Protein AF-A0A9P5ZFE2-F1 (afdb_monomer)

Foldseek 3Di:
DVLVVVLVVQVPDPDDAPQCPVVSLVVVLVVLVCVLPDPVDDPVCNVVSVVVNVVSVVVVVVLVPDPVNVVRD

pLDDT: mean 89.32, std 4.94, range [73.12, 95.25]

Organism: Pleurotus eryngii (NCBI:txid5323)

Nearest PDB structures (foldseek):
  4lle-assembly2_C  TM=6.010E-01  e=9.954E-01  Pseudomonas aeruginosa PAO1
  8zak-assembly2_B  TM=6.797E-01  e=2.967E+00  Campylobacter jejuni
  3mq1-assembly1_A  TM=5.817E-01  e=5.640E+00  Dermatophagoides pteronyssinus

Sequence (73 aa):
LQVLKHATLFFSRETPNLATVIPAMDHIDQSLATVSINIKYNPAVRPAIAVAIQTLNQYYSLTDVSEAYQVAM

Secondary structure (DSSP, 8-state):
-HHHHHHHHHHTSS---GGGHHHHHHHHHHHHHHHHH-TTS-GGGHHHHHHHHHHHHHHHHHHHH-HHHHHH-

Structure (mmCIF, N/CA/C/O backbone):
data_AF-A0A9P5ZFE2-F1
#
_entry.id   AF-A0A9P5ZFE2-F1
#
loop_
_atom_site.group_PDB
_atom_site.id
_atom_site.type_symbol
_atom_site.label_atom_id
_atom_site.label_alt_id
_atom_site.label_comp_id
_atom_site.label_asym_id
_atom_site.label_entity_id
_atom_site.label_seq_id
_atom_site.pdbx_PDB_ins_code
_atom_site.Cartn_x
_atom_site.Cartn_y
_atom_site.Cartn_z
_atom_site.occupancy
_atom_site.B_iso_or_equiv
_atom_site.auth_seq_id
_atom_site.auth_comp_id
_atom_site.auth_asym_id
_atom_site.auth_atom_id
_atom_site.pdbx_PDB_model_num
ATOM 1 N N . LEU A 1 1 ? -12.479 3.079 4.064 1.00 73.12 1 LEU A N 1
ATOM 2 C CA . LEU A 1 1 ? -11.825 1.902 3.436 1.00 73.12 1 LEU A CA 1
ATOM 3 C C . LEU A 1 1 ? -12.221 1.640 1.974 1.00 73.12 1 LEU A C 1
ATOM 5 O O . LEU A 1 1 ? -11.511 0.889 1.322 1.00 73.12 1 LEU A O 1
ATOM 9 N N . GLN A 1 2 ? -13.269 2.271 1.412 1.00 87.19 2 GLN A N 1
ATOM 10 C CA . GLN A 1 2 ? -13.601 2.141 -0.025 1.00 87.19 2 GLN A CA 1
ATOM 11 C C . GLN A 1 2 ? -12.428 2.497 -0.959 1.00 87.19 2 GLN A C 1
ATOM 13 O O . GLN A 1 2 ? -12.343 1.968 -2.060 1.00 87.19 2 GLN A O 1
ATOM 18 N N . VAL A 1 3 ? -11.499 3.347 -0.507 1.00 90.50 3 VAL A N 1
ATOM 19 C CA . VAL A 1 3 ? -10.277 3.704 -1.242 1.00 90.50 3 VAL A CA 1
ATOM 20 C C . VAL A 1 3 ? -9.449 2.488 -1.671 1.00 90.50 3 VAL A C 1
ATOM 22 O O . VAL A 1 3 ? -9.006 2.443 -2.812 1.00 90.50 3 VAL A O 1
ATOM 25 N N . LEU A 1 4 ? -9.319 1.472 -0.808 1.00 91.19 4 LEU A N 1
ATOM 26 C CA . LEU A 1 4 ? -8.539 0.270 -1.107 1.00 91.19 4 LEU A CA 1
ATOM 27 C C . LEU A 1 4 ? -9.208 -0.526 -2.225 1.00 91.19 4 LEU A C 1
ATOM 29 O O . LEU A 1 4 ? -8.561 -0.897 -3.193 1.00 91.19 4 LEU A O 1
ATOM 33 N N . LYS A 1 5 ? -10.533 -0.699 -2.139 1.00 93.06 5 LYS A N 1
ATOM 34 C CA . LYS A 1 5 ? -11.322 -1.364 -3.181 1.00 93.06 5 LYS A CA 1
ATOM 35 C C . LYS A 1 5 ? -11.197 -0.642 -4.525 1.00 93.06 5 LYS A C 1
ATOM 37 O O . LYS A 1 5 ? -11.002 -1.298 -5.543 1.00 93.06 5 LYS A O 1
ATOM 42 N N . HIS A 1 6 ? -11.305 0.688 -4.537 1.00 92.44 6 HIS A N 1
ATOM 43 C CA . HIS A 1 6 ? -11.157 1.469 -5.766 1.00 92.44 6 HIS A CA 1
ATOM 44 C C . HIS A 1 6 ? -9.756 1.337 -6.363 1.00 92.44 6 HIS A C 1
ATOM 46 O O . HIS A 1 6 ? -9.649 1.112 -7.564 1.00 92.44 6 HIS A O 1
ATOM 52 N N . ALA A 1 7 ? -8.706 1.415 -5.541 1.00 92.31 7 ALA A N 1
ATOM 53 C CA . ALA A 1 7 ? -7.334 1.222 -5.999 1.00 92.31 7 ALA A CA 1
ATOM 54 C C . ALA A 1 7 ? -7.136 -0.182 -6.589 1.00 92.31 7 ALA A C 1
ATOM 56 O O . ALA A 1 7 ? -6.645 -0.310 -7.706 1.00 92.31 7 ALA A O 1
ATOM 57 N N . THR A 1 8 ? -7.599 -1.235 -5.907 1.00 93.25 8 THR A N 1
ATOM 58 C CA . THR A 1 8 ? -7.513 -2.609 -6.423 1.00 93.25 8 THR A CA 1
ATOM 59 C C . THR A 1 8 ? -8.219 -2.751 -7.769 1.00 93.25 8 THR A C 1
ATOM 61 O O . THR A 1 8 ? -7.630 -3.279 -8.707 1.00 93.25 8 THR A O 1
ATOM 64 N N . LEU A 1 9 ? -9.452 -2.250 -7.899 1.00 94.06 9 LEU A N 1
ATOM 65 C CA . LEU A 1 9 ? -10.187 -2.299 -9.167 1.00 94.06 9 LEU A CA 1
ATOM 66 C C . LEU A 1 9 ? -9.482 -1.503 -10.271 1.00 94.06 9 LEU A C 1
ATOM 68 O O . LEU A 1 9 ? -9.416 -1.963 -11.407 1.00 94.06 9 LEU A O 1
ATOM 72 N N . PHE A 1 10 ? -8.928 -0.339 -9.936 1.00 90.94 10 PHE A N 1
ATOM 73 C CA . PHE A 1 10 ? -8.184 0.492 -10.875 1.00 90.94 10 PHE A CA 1
ATOM 74 C C . PHE A 1 10 ? -6.926 -0.212 -11.394 1.00 90.94 10 PHE A C 1
ATOM 76 O O . PHE A 1 10 ? -6.681 -0.188 -12.595 1.00 90.94 10 PHE A O 1
ATOM 83 N N . PHE A 1 11 ? -6.161 -0.882 -10.529 1.00 91.25 11 PHE A N 1
ATOM 84 C CA . PHE A 1 11 ? -4.967 -1.629 -10.943 1.00 91.25 11 PHE A CA 1
ATOM 85 C C . PHE A 1 11 ? -5.265 -3.012 -11.536 1.00 91.25 11 PHE A C 1
ATOM 87 O O . PHE A 1 11 ? -4.382 -3.603 -12.144 1.00 91.25 11 PHE A O 1
ATOM 94 N N . SER A 1 12 ? -6.499 -3.512 -11.419 1.00 92.88 12 SER A N 1
ATOM 95 C CA . SER A 1 12 ? -6.922 -4.782 -12.035 1.00 92.88 12 SER A CA 1
ATOM 96 C C . SER A 1 12 ? -7.404 -4.638 -13.484 1.00 92.88 12 SER A C 1
ATOM 98 O O . SER A 1 12 ? -7.780 -5.632 -14.100 1.00 92.88 12 SER A O 1
ATOM 10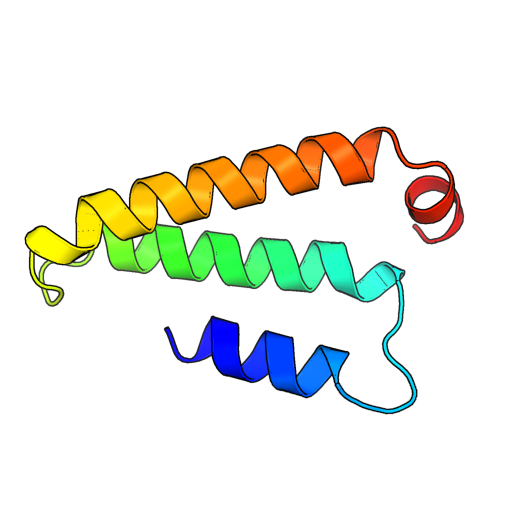0 N N . ARG A 1 13 ? -7.457 -3.417 -14.033 1.00 89.81 13 ARG A N 1
ATOM 101 C CA . ARG A 1 13 ? -7.829 -3.186 -15.441 1.00 89.81 13 ARG A CA 1
ATOM 102 C C . ARG A 1 13 ? -6.667 -3.524 -16.378 1.00 89.81 13 ARG A C 1
ATOM 104 O O . ARG A 1 13 ? -5.532 -3.600 -15.934 1.00 89.81 13 ARG A O 1
ATOM 111 N N . GLU A 1 14 ? -6.936 -3.649 -17.676 1.00 75.25 14 GLU A N 1
ATOM 112 C CA . GLU A 1 14 ? -5.923 -4.078 -18.658 1.00 75.25 14 GLU A CA 1
ATOM 113 C C . GLU A 1 14 ? -4.773 -3.077 -18.875 1.00 75.25 14 GLU A C 1
ATOM 115 O O . GLU A 1 14 ? -3.691 -3.470 -19.297 1.00 75.25 14 GLU A O 1
ATOM 120 N N . THR A 1 15 ? -4.974 -1.789 -18.568 1.00 80.06 15 THR A N 1
ATOM 121 C CA . THR A 1 15 ? -3.974 -0.723 -18.781 1.00 80.06 15 THR A CA 1
ATOM 122 C C . THR A 1 15 ? -3.766 0.174 -17.546 1.00 80.06 15 THR A C 1
ATOM 124 O O . THR A 1 15 ? -4.101 1.366 -17.541 1.00 80.06 15 THR A O 1
ATOM 127 N N 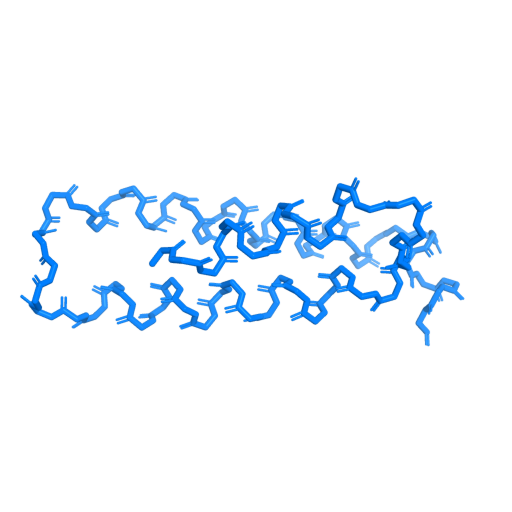. PRO A 1 16 ? -3.225 -0.355 -16.437 1.00 78.19 16 PRO A N 1
ATOM 128 C CA . PRO A 1 16 ? -2.746 0.481 -15.348 1.00 78.19 16 PRO A CA 1
ATOM 129 C C . PRO A 1 16 ? -1.417 1.140 -15.747 1.00 78.19 16 PRO A C 1
ATOM 131 O O . PRO A 1 16 ? -0.547 0.502 -16.333 1.00 78.19 16 PRO A O 1
ATOM 134 N N . ASN A 1 17 ? -1.257 2.429 -15.440 1.00 84.88 17 ASN A N 1
ATOM 135 C CA . ASN A 1 17 ? -0.021 3.160 -15.721 1.00 84.88 17 ASN A CA 1
ATOM 136 C C . ASN A 1 17 ? 0.851 3.192 -14.460 1.00 84.88 17 ASN A C 1
ATOM 138 O O . ASN A 1 17 ? 0.358 3.532 -13.384 1.00 84.88 17 ASN A O 1
ATOM 142 N N . LEU A 1 18 ? 2.143 2.905 -14.593 1.00 86.06 18 LEU A N 1
ATOM 143 C CA . LEU A 1 18 ? 3.093 2.958 -13.484 1.00 86.06 18 LEU A CA 1
ATOM 144 C C . LEU A 1 18 ?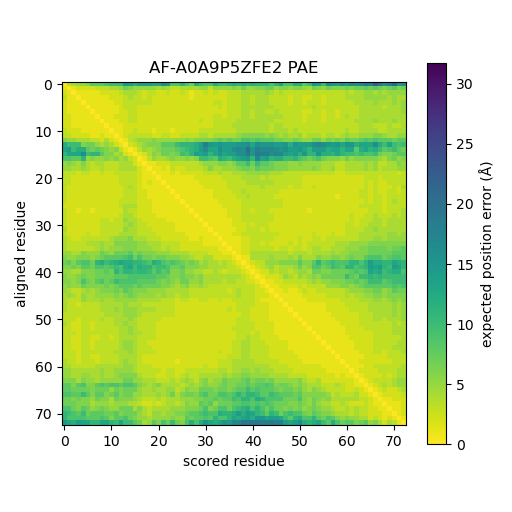 3.113 4.340 -12.806 1.00 86.06 18 LEU A C 1
ATOM 146 O O . LEU A 1 18 ? 3.075 4.419 -11.581 1.00 86.06 18 LEU A O 1
ATOM 150 N N . ALA A 1 19 ? 3.014 5.424 -13.584 1.00 87.50 19 ALA A N 1
ATOM 151 C CA . ALA A 1 19 ? 2.970 6.794 -13.057 1.00 87.50 19 ALA A CA 1
ATOM 152 C C . ALA A 1 19 ? 1.743 7.085 -12.164 1.00 87.50 19 ALA A C 1
ATOM 154 O O . ALA A 1 19 ? 1.707 8.082 -11.451 1.00 87.50 19 ALA A O 1
ATOM 155 N N . THR A 1 20 ? 0.718 6.223 -12.185 1.00 90.88 20 THR A N 1
ATOM 156 C CA . THR A 1 20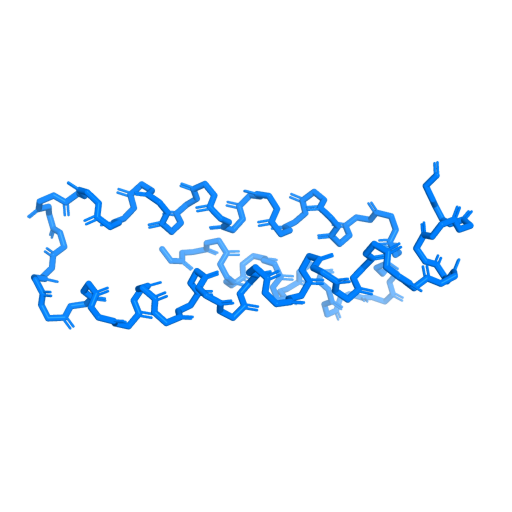 ? -0.489 6.385 -11.353 1.00 90.88 20 THR A CA 1
ATOM 157 C C . THR A 1 20 ? -0.392 5.700 -9.993 1.00 90.88 20 THR A C 1
ATOM 159 O O . THR A 1 20 ? -1.280 5.889 -9.163 1.00 90.88 20 THR A O 1
ATOM 162 N N . VAL A 1 21 ? 0.679 4.943 -9.731 1.00 90.81 21 VAL A N 1
ATOM 163 C CA . VAL A 1 21 ? 0.856 4.255 -8.447 1.00 90.81 21 VAL A CA 1
ATOM 164 C C . VAL A 1 21 ? 1.145 5.238 -7.315 1.00 90.81 21 VAL A C 1
ATOM 166 O O . VAL A 1 21 ? 0.478 5.134 -6.290 1.00 90.81 21 VAL A O 1
ATOM 169 N N . ILE A 1 22 ? 2.020 6.236 -7.505 1.00 91.81 22 ILE A N 1
ATOM 170 C CA . ILE A 1 22 ? 2.290 7.251 -6.467 1.00 91.81 22 ILE 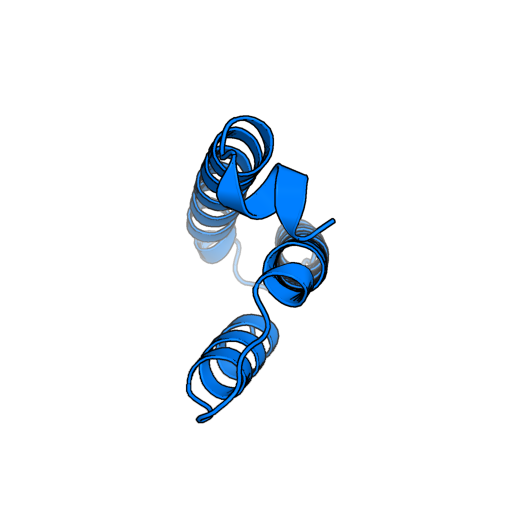A CA 1
ATOM 171 C C . ILE A 1 22 ? 1.020 8.053 -6.117 1.00 91.81 22 ILE A C 1
ATOM 173 O O . ILE A 1 22 ? 0.631 8.042 -4.950 1.00 91.81 22 ILE A O 1
ATOM 177 N N . PRO A 1 23 ? 0.265 8.617 -7.085 1.00 92.81 23 PRO A N 1
ATOM 178 C CA . PRO A 1 23 ? -1.006 9.279 -6.779 1.00 92.81 23 PRO A CA 1
ATOM 179 C C . PRO A 1 23 ? -2.035 8.372 -6.085 1.00 92.81 23 PRO A C 1
ATOM 181 O O . PRO A 1 23 ? -2.814 8.827 -5.245 1.00 92.8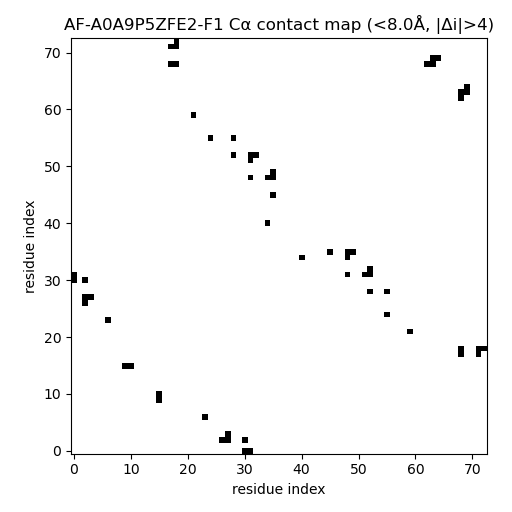1 23 PRO A O 1
ATOM 184 N N . ALA A 1 24 ? -2.074 7.080 -6.429 1.00 93.44 24 ALA A N 1
ATOM 185 C CA . ALA A 1 24 ? -2.967 6.135 -5.768 1.00 93.44 24 ALA A CA 1
ATOM 186 C C . ALA A 1 24 ? -2.529 5.842 -4.324 1.00 93.44 24 ALA A C 1
ATOM 188 O O . ALA A 1 24 ? -3.388 5.740 -3.446 1.00 93.44 24 ALA A O 1
ATOM 189 N N . MET A 1 25 ? -1.221 5.739 -4.072 1.00 94.12 25 MET A N 1
ATOM 190 C CA . MET A 1 25 ? -0.656 5.610 -2.728 1.00 94.12 25 MET A CA 1
ATOM 191 C C . MET A 1 25 ? -0.954 6.849 -1.879 1.00 94.12 25 MET A C 1
ATOM 193 O O . MET A 1 25 ? -1.467 6.681 -0.774 1.00 94.12 25 MET A O 1
ATOM 197 N N . ASP A 1 26 ? -0.783 8.060 -2.423 1.00 94.25 26 ASP A N 1
ATOM 198 C CA . ASP A 1 26 ? -1.094 9.324 -1.732 1.00 94.25 26 ASP A CA 1
ATOM 199 C C . ASP A 1 26 ? -2.560 9.371 -1.290 1.00 94.25 26 ASP A C 1
ATOM 201 O O . ASP A 1 26 ? -2.896 9.735 -0.160 1.00 94.25 26 ASP A O 1
ATOM 205 N N . HIS A 1 27 ? -3.462 8.955 -2.179 1.00 94.19 27 HIS A N 1
ATOM 206 C CA . HIS A 1 27 ? -4.889 8.937 -1.887 1.00 94.19 27 HIS A CA 1
ATOM 207 C C . HIS A 1 27 ? -5.261 7.880 -0.829 1.00 94.19 27 HIS A C 1
ATOM 209 O O . HIS A 1 27 ? -6.152 8.108 -0.002 1.00 94.19 27 HIS A O 1
ATOM 215 N N . ILE A 1 28 ? -4.585 6.723 -0.820 1.00 94.69 28 ILE A N 1
ATOM 216 C CA . ILE A 1 28 ? -4.751 5.712 0.234 1.00 94.69 28 ILE A CA 1
ATOM 217 C C . ILE A 1 28 ? -4.235 6.254 1.571 1.00 94.69 28 ILE A C 1
ATOM 219 O O . ILE A 1 28 ? -4.960 6.141 2.563 1.00 94.69 28 ILE A O 1
ATOM 223 N N . ASP A 1 29 ? -3.050 6.867 1.601 1.00 94.31 29 ASP A N 1
ATOM 224 C CA . ASP A 1 29 ? -2.441 7.421 2.814 1.00 94.31 29 ASP A CA 1
ATOM 225 C C . ASP A 1 29 ? -3.344 8.467 3.474 1.00 94.31 29 ASP A C 1
ATOM 227 O O . ASP A 1 29 ? -3.744 8.313 4.630 1.00 94.31 29 ASP A O 1
ATOM 231 N N . GLN A 1 30 ? -3.800 9.458 2.703 1.00 93.81 30 GLN A N 1
ATOM 232 C CA . GLN A 1 30 ? -4.718 10.495 3.185 1.00 93.81 30 GLN A CA 1
ATOM 233 C C . GLN A 1 30 ? -6.006 9.899 3.768 1.00 93.81 30 GLN A C 1
ATOM 235 O O . GLN A 1 30 ? -6.521 10.355 4.798 1.00 93.81 30 GLN A O 1
ATOM 240 N N . SER A 1 31 ? -6.538 8.850 3.135 1.00 93.38 31 SER A N 1
ATOM 241 C CA . SER A 1 31 ? -7.728 8.163 3.629 1.00 93.38 31 SER A CA 1
ATOM 242 C C . SER A 1 31 ? -7.451 7.425 4.941 1.00 93.38 31 SER A C 1
ATOM 244 O O . SER A 1 31 ? -8.251 7.529 5.872 1.00 93.38 31 SER A O 1
ATOM 246 N N . LEU A 1 32 ? -6.327 6.712 5.054 1.00 92.06 32 LEU A N 1
ATOM 247 C CA . LEU A 1 32 ? -5.927 6.012 6.278 1.00 92.06 32 LEU A CA 1
ATOM 248 C C . LEU A 1 32 ? -5.641 6.990 7.425 1.00 92.06 32 LEU A C 1
ATOM 250 O O . LEU A 1 32 ? -6.131 6.774 8.536 1.00 92.06 32 LEU A O 1
ATOM 254 N N . ALA A 1 33 ? -4.949 8.097 7.151 1.00 91.38 33 ALA A N 1
ATOM 255 C CA . ALA A 1 33 ? -4.712 9.177 8.103 1.00 91.38 33 ALA A CA 1
ATOM 256 C C . ALA A 1 33 ? -6.029 9.793 8.601 1.00 91.38 33 ALA A C 1
ATOM 258 O O . ALA A 1 33 ? -6.207 10.008 9.797 1.00 91.38 33 ALA A O 1
ATOM 259 N N . THR A 1 34 ? -7.008 9.985 7.713 1.00 91.38 34 THR A N 1
ATOM 260 C CA . THR A 1 34 ? -8.342 10.468 8.104 1.00 91.38 34 THR A CA 1
ATOM 261 C C . THR A 1 34 ? -9.069 9.465 9.003 1.00 91.38 34 THR A C 1
ATOM 263 O O . THR A 1 34 ? -9.731 9.852 9.965 1.00 91.38 34 THR A O 1
ATOM 266 N N . VAL A 1 35 ? -8.974 8.163 8.713 1.00 89.19 35 VAL A N 1
ATOM 267 C CA . VAL A 1 35 ? -9.625 7.116 9.519 1.00 89.19 35 VAL A CA 1
ATOM 268 C C . VAL A 1 35 ? -8.951 6.974 10.890 1.00 89.19 35 VAL A C 1
ATOM 270 O O . VAL A 1 35 ? -9.654 6.751 11.874 1.00 89.19 35 VAL A O 1
ATOM 273 N N . SER A 1 36 ? -7.628 7.147 10.987 1.00 87.38 36 SER A N 1
ATOM 274 C CA . SER A 1 36 ? -6.876 6.975 12.241 1.00 87.38 36 SER A CA 1
ATOM 275 C C . SER A 1 36 ? -7.312 7.952 13.345 1.00 87.38 36 SER A C 1
ATOM 277 O O . SER A 1 36 ? -7.393 7.564 14.514 1.00 87.38 36 SER A O 1
ATOM 279 N N . ILE A 1 37 ? -7.673 9.184 12.970 1.00 88.19 37 ILE A N 1
ATOM 280 C CA . ILE A 1 37 ? -8.136 10.241 13.885 1.00 88.19 37 ILE A CA 1
ATOM 281 C C . ILE A 1 37 ? -9.663 10.301 14.029 1.00 88.19 37 ILE A C 1
ATOM 283 O O . ILE A 1 37 ? -10.187 11.005 14.893 1.00 88.19 37 ILE A O 1
ATOM 287 N N . ASN A 1 38 ? -10.408 9.570 13.196 1.00 87.44 38 ASN A N 1
ATOM 288 C CA . ASN A 1 38 ? -11.861 9.657 13.171 1.00 87.44 38 ASN A CA 1
ATOM 289 C C . ASN A 1 38 ? -12.501 8.785 14.263 1.00 87.44 38 ASN A C 1
ATOM 291 O O . ASN A 1 38 ? -12.481 7.555 14.232 1.00 87.44 38 ASN A O 1
ATOM 295 N N . ILE A 1 39 ? -13.141 9.467 15.211 1.00 84.00 39 ILE A N 1
ATOM 296 C CA . ILE A 1 39 ? -13.818 8.912 16.393 1.00 84.00 39 ILE A CA 1
ATOM 297 C C . ILE A 1 39 ? -15.002 7.990 16.061 1.00 84.00 39 ILE A C 1
ATOM 299 O O . ILE A 1 39 ? -15.445 7.238 16.923 1.00 84.00 39 ILE A O 1
ATOM 303 N N . LYS A 1 40 ? -15.520 8.030 14.824 1.00 86.94 40 LYS A N 1
ATOM 304 C CA . LYS A 1 40 ? -16.603 7.144 14.365 1.00 86.94 40 LYS A CA 1
ATOM 305 C C . LYS A 1 40 ? -16.140 5.699 14.165 1.00 86.94 40 LYS A C 1
ATOM 307 O O . LYS A 1 40 ? -16.979 4.804 14.107 1.00 86.94 40 LYS A O 1
ATOM 312 N N . TYR A 1 41 ? -14.835 5.463 14.027 1.00 84.12 41 TYR A N 1
ATOM 313 C CA . TYR A 1 41 ? -14.285 4.122 13.862 1.00 84.12 41 TYR A CA 1
ATOM 314 C C . TYR A 1 41 ? -13.927 3.505 15.213 1.00 84.12 41 TYR A C 1
ATOM 316 O O . TYR A 1 41 ? -13.458 4.185 16.125 1.00 84.12 41 TYR A O 1
ATOM 324 N N . ASN A 1 42 ? -14.131 2.190 15.328 1.00 87.12 42 ASN A N 1
ATOM 325 C CA . ASN A 1 42 ? -13.798 1.450 16.539 1.00 87.12 42 ASN A CA 1
ATOM 326 C C . ASN A 1 42 ? -12.292 1.609 16.853 1.00 87.12 42 ASN A C 1
ATOM 328 O O . ASN A 1 42 ? -11.470 1.367 15.963 1.00 87.12 42 ASN A O 1
ATOM 332 N N . PRO A 1 43 ? -11.907 1.965 18.094 1.00 86.19 43 PRO A N 1
ATOM 333 C CA . PRO A 1 43 ? -10.508 2.048 18.513 1.00 86.19 43 PRO A CA 1
ATOM 334 C C . PRO A 1 43 ? -9.670 0.806 18.177 1.00 86.19 43 PRO A C 1
ATOM 336 O O . PRO A 1 43 ? -8.488 0.942 17.871 1.00 86.19 43 PRO A O 1
ATOM 339 N N . ALA A 1 44 ? -10.280 -0.383 18.148 1.00 89.00 44 ALA 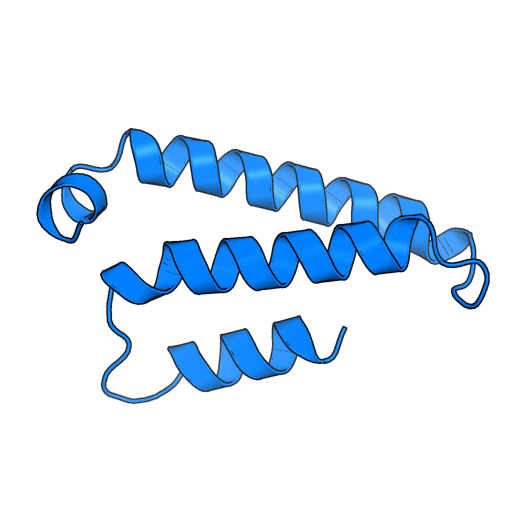A N 1
ATOM 340 C CA . ALA A 1 44 ? -9.629 -1.639 17.769 1.00 89.00 44 ALA A CA 1
ATOM 341 C C . ALA A 1 44 ? -9.116 -1.668 16.313 1.00 89.00 44 ALA A C 1
ATOM 343 O O . ALA A 1 44 ? -8.275 -2.494 15.975 1.00 89.00 44 ALA A O 1
ATOM 344 N N . VAL A 1 45 ? -9.590 -0.766 15.448 1.00 88.25 45 VAL A N 1
ATOM 345 C CA . VAL A 1 45 ? -9.152 -0.648 14.045 1.00 88.25 45 VAL A CA 1
ATOM 346 C C . VAL A 1 45 ? -7.859 0.173 13.928 1.00 88.25 45 VAL A C 1
ATOM 348 O O . VAL A 1 45 ? -7.117 0.029 12.958 1.00 88.25 45 VAL A O 1
ATOM 351 N N . ARG A 1 46 ? -7.536 1.009 14.925 1.00 87.31 46 ARG A N 1
ATOM 352 C CA . ARG A 1 46 ? -6.370 1.911 14.886 1.00 87.31 46 ARG A CA 1
ATOM 353 C C . ARG A 1 46 ? -5.026 1.185 14.759 1.00 87.31 46 ARG A C 1
ATOM 355 O O . ARG A 1 46 ? -4.226 1.637 13.943 1.00 87.31 46 ARG A O 1
ATOM 362 N N . PRO A 1 47 ? -4.763 0.068 15.469 1.00 91.31 47 PRO A N 1
ATOM 363 C CA . PRO A 1 47 ? -3.524 -0.684 15.284 1.00 91.31 47 PRO A CA 1
ATOM 364 C C . PRO A 1 47 ? -3.367 -1.211 13.854 1.00 91.31 47 PRO A C 1
ATOM 366 O O . PRO A 1 47 ? -2.290 -1.106 13.277 1.00 91.31 47 PRO A O 1
ATOM 369 N N . ALA A 1 48 ? -4.450 -1.707 13.246 1.00 91.81 48 ALA A N 1
ATOM 370 C CA . ALA A 1 48 ? -4.423 -2.184 11.865 1.00 91.81 48 ALA A CA 1
ATOM 371 C C . ALA A 1 48 ? -4.128 -1.047 10.872 1.00 91.81 48 ALA A C 1
ATOM 373 O O . ALA A 1 48 ? -3.357 -1.230 9.934 1.00 91.81 48 ALA A O 1
ATOM 374 N N . ILE A 1 49 ? -4.692 0.144 11.101 1.00 91.50 49 ILE A N 1
ATOM 375 C CA . ILE A 1 49 ? -4.396 1.335 10.291 1.00 91.50 49 ILE A CA 1
ATOM 376 C C . ILE A 1 49 ? -2.937 1.764 10.454 1.00 91.50 49 ILE A C 1
ATOM 378 O O . ILE A 1 49 ? -2.296 2.092 9.463 1.00 91.50 49 ILE A O 1
ATOM 382 N N . ALA A 1 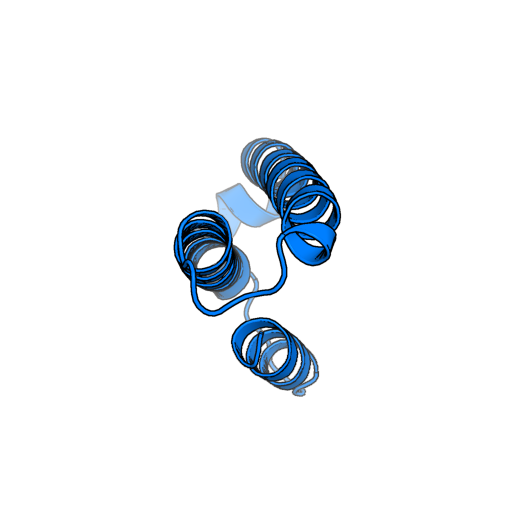50 ? -2.400 1.741 11.676 1.00 91.62 50 ALA A N 1
ATOM 383 C CA . ALA A 1 50 ? -1.005 2.098 11.925 1.00 91.62 50 ALA A CA 1
ATOM 384 C C . ALA A 1 50 ? -0.042 1.179 11.158 1.00 91.62 50 ALA A C 1
ATOM 386 O O . ALA A 1 50 ? 0.886 1.667 10.518 1.00 91.62 50 ALA A O 1
ATOM 387 N N . VAL A 1 51 ? -0.309 -0.132 11.156 1.00 94.44 51 VAL A N 1
ATOM 388 C CA . VAL A 1 51 ? 0.453 -1.095 10.348 1.00 94.44 51 VAL A CA 1
ATOM 389 C C . VAL A 1 51 ? 0.306 -0.789 8.857 1.00 94.44 51 VAL A C 1
ATOM 391 O O . VAL A 1 51 ? 1.309 -0.741 8.156 1.00 94.44 51 VAL A O 1
ATOM 394 N N . ALA A 1 52 ? -0.908 -0.510 8.372 1.00 92.88 52 ALA A N 1
ATOM 395 C CA . ALA A 1 52 ? -1.131 -0.185 6.962 1.00 92.88 52 ALA A CA 1
ATOM 396 C C . ALA A 1 52 ? -0.354 1.065 6.505 1.00 92.88 52 ALA A C 1
ATOM 398 O O . ALA A 1 52 ? 0.242 1.044 5.432 1.00 92.88 52 ALA A O 1
ATOM 399 N N . ILE A 1 53 ? -0.310 2.121 7.327 1.00 92.31 53 ILE A N 1
ATOM 400 C CA . ILE A 1 53 ? 0.479 3.335 7.051 1.00 92.31 53 ILE A CA 1
ATOM 401 C C . ILE A 1 53 ? 1.980 3.011 7.028 1.00 92.31 53 ILE A C 1
ATOM 403 O O . ILE A 1 53 ? 2.686 3.429 6.117 1.00 92.31 53 ILE A O 1
ATOM 407 N N . GLN A 1 54 ? 2.482 2.220 7.983 1.00 94.88 54 GLN A N 1
ATOM 408 C CA . GLN A 1 54 ? 3.891 1.800 7.990 1.00 94.88 54 GLN A CA 1
ATOM 409 C C . GLN A 1 54 ? 4.261 0.989 6.745 1.00 94.88 54 GLN A C 1
ATOM 411 O O . GLN A 1 54 ? 5.306 1.226 6.142 1.00 94.88 54 GLN A O 1
ATOM 416 N N . THR A 1 55 ? 3.396 0.061 6.337 1.00 95.25 55 THR A N 1
ATOM 417 C CA . THR A 1 55 ? 3.577 -0.705 5.103 1.00 95.25 55 THR A CA 1
ATOM 418 C C . THR A 1 55 ? 3.605 0.215 3.884 1.00 95.25 55 THR A C 1
ATOM 420 O O . THR A 1 55 ? 4.455 0.056 3.014 1.00 95.25 55 THR A O 1
ATOM 423 N N . LEU A 1 56 ? 2.717 1.205 3.824 1.00 94.31 56 LEU A N 1
ATOM 424 C CA . LEU A 1 56 ? 2.652 2.146 2.710 1.00 94.31 56 LEU A CA 1
ATOM 425 C C . LEU A 1 56 ? 3.897 3.054 2.643 1.00 94.31 56 LEU A C 1
ATOM 427 O O . LEU A 1 56 ? 4.448 3.247 1.562 1.00 94.31 56 LEU A O 1
ATOM 431 N N . ASN A 1 57 ? 4.431 3.482 3.790 1.00 93.62 57 ASN A N 1
ATOM 432 C CA . ASN A 1 57 ? 5.721 4.180 3.879 1.00 93.62 57 ASN A CA 1
ATOM 433 C C . ASN A 1 57 ? 6.890 3.343 3.350 1.00 93.62 57 ASN A C 1
ATOM 435 O O . ASN A 1 57 ? 7.763 3.869 2.661 1.00 93.62 57 ASN A O 1
ATOM 439 N N . GLN A 1 58 ? 6.901 2.036 3.623 1.00 94.94 58 GLN A N 1
ATOM 440 C CA . GLN A 1 58 ? 7.913 1.145 3.057 1.00 94.94 58 GLN A CA 1
ATOM 441 C C . GLN A 1 58 ? 7.827 1.104 1.526 1.00 94.94 58 GLN A C 1
ATOM 443 O O . GLN A 1 58 ? 8.859 1.120 0.859 1.00 94.94 58 GLN A O 1
ATOM 448 N N . TYR A 1 59 ? 6.616 1.092 0.960 1.00 93.19 59 TYR A N 1
ATOM 449 C CA . TYR A 1 59 ? 6.444 1.157 -0.490 1.00 93.19 59 TYR A CA 1
ATOM 450 C C . TYR A 1 59 ? 6.917 2.488 -1.080 1.00 93.19 59 TYR A C 1
ATOM 452 O O . TYR A 1 59 ? 7.559 2.445 -2.123 1.00 93.19 59 TYR A O 1
ATOM 460 N N . TYR A 1 60 ? 6.706 3.631 -0.414 1.00 92.19 60 TYR A N 1
ATOM 461 C CA . TYR A 1 60 ? 7.277 4.910 -0.869 1.00 92.19 60 TYR A CA 1
ATOM 462 C C . TYR A 1 60 ? 8.805 4.860 -0.945 1.00 92.19 60 TYR A C 1
ATOM 464 O O . TYR A 1 60 ? 9.400 5.237 -1.951 1.00 92.19 60 TYR A O 1
ATOM 472 N N . SER A 1 61 ? 9.455 4.312 0.086 1.00 92.69 61 SER A N 1
ATOM 473 C CA . SER A 1 61 ? 10.914 4.151 0.068 1.00 92.69 61 SER A CA 1
ATOM 474 C C . SER A 1 61 ? 11.386 3.259 -1.084 1.00 92.69 61 SER A C 1
ATOM 476 O O . SER A 1 61 ? 12.451 3.495 -1.646 1.00 92.69 61 SER A O 1
ATOM 478 N N . LEU A 1 62 ? 10.600 2.241 -1.453 1.00 90.94 62 LEU A N 1
ATOM 479 C CA . LEU A 1 62 ? 10.900 1.370 -2.590 1.00 90.94 62 LEU A CA 1
ATOM 480 C C . LEU A 1 62 ? 10.653 2.055 -3.941 1.00 90.94 62 LEU A C 1
ATOM 482 O O . LEU A 1 62 ? 11.401 1.797 -4.883 1.00 90.94 62 LEU A O 1
ATOM 486 N N . THR A 1 63 ? 9.639 2.919 -4.058 1.00 88.75 63 THR A N 1
ATOM 487 C CA . THR A 1 63 ? 9.399 3.681 -5.292 1.00 88.75 63 THR A CA 1
ATOM 488 C C . THR A 1 63 ? 10.503 4.702 -5.548 1.00 88.75 63 THR A C 1
ATOM 490 O O . THR A 1 63 ? 10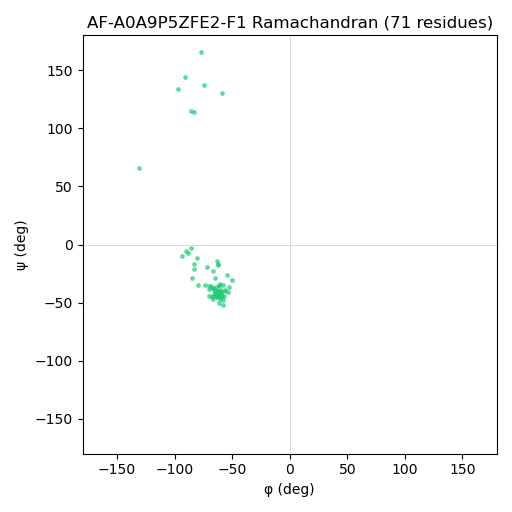.927 4.833 -6.691 1.00 88.75 63 THR A O 1
ATOM 493 N N . ASP A 1 64 ? 11.038 5.344 -4.505 1.00 85.69 64 ASP A N 1
ATOM 494 C CA . ASP A 1 64 ? 12.108 6.348 -4.636 1.00 85.69 64 ASP A CA 1
ATOM 495 C C . ASP A 1 64 ? 13.418 5.760 -5.188 1.00 85.69 64 ASP A C 1
ATOM 497 O O . ASP A 1 64 ? 14.124 6.394 -5.979 1.00 85.69 64 ASP A O 1
ATOM 501 N N . VAL A 1 65 ? 13.744 4.525 -4.794 1.00 89.12 65 VAL A N 1
ATOM 502 C CA . VAL A 1 65 ? 14.961 3.822 -5.240 1.00 89.12 65 VAL A CA 1
ATOM 503 C C . VAL A 1 65 ? 14.764 3.028 -6.532 1.00 89.12 65 VAL A C 1
ATOM 505 O O . VAL A 1 65 ? 15.722 2.478 -7.070 1.00 89.12 65 VAL A O 1
ATOM 508 N N . SER A 1 66 ? 13.532 2.926 -7.029 1.00 89.06 66 SER A N 1
ATOM 509 C CA . SER A 1 66 ? 13.218 2.125 -8.207 1.00 89.06 66 SER A CA 1
ATOM 510 C C . SER A 1 66 ? 13.452 2.919 -9.489 1.00 89.06 66 SER A C 1
ATOM 512 O O . SER A 1 66 ? 12.691 3.830 -9.814 1.00 89.06 66 SER A O 1
ATOM 514 N N . GLU A 1 67 ? 14.414 2.479 -10.300 1.00 86.75 67 GLU A N 1
ATOM 515 C CA . GLU A 1 67 ? 14.700 3.052 -11.626 1.00 86.75 67 GLU A CA 1
ATOM 516 C C . GLU A 1 67 ? 13.449 3.115 -12.520 1.00 86.75 67 GLU A C 1
ATOM 518 O O . GLU A 1 67 ? 13.225 4.095 -13.224 1.00 86.75 67 GLU A O 1
ATOM 523 N N . ALA A 1 68 ? 12.568 2.111 -12.438 1.00 86.56 68 ALA A N 1
ATOM 524 C CA . ALA A 1 68 ? 11.323 2.092 -13.206 1.00 86.56 68 ALA A CA 1
ATOM 525 C C . ALA A 1 68 ? 10.386 3.269 -12.870 1.00 86.56 68 ALA A C 1
ATOM 527 O O . ALA A 1 68 ? 9.708 3.781 -13.757 1.00 86.56 68 ALA A O 1
ATOM 528 N N . TYR A 1 69 ? 10.361 3.710 -11.608 1.00 83.56 69 TYR A N 1
ATOM 529 C CA . TYR A 1 69 ? 9.558 4.857 -11.180 1.00 83.56 69 TYR A CA 1
ATOM 530 C C . TYR A 1 69 ? 10.242 6.178 -11.525 1.00 83.56 69 TYR A C 1
ATOM 532 O O . TYR A 1 69 ? 9.554 7.108 -11.928 1.00 83.56 69 TYR A O 1
ATOM 540 N N . GLN A 1 70 ? 11.576 6.231 -11.465 1.00 79.50 70 GLN A N 1
ATOM 541 C CA . GLN A 1 70 ? 12.360 7.395 -11.892 1.00 79.50 70 GLN A CA 1
ATOM 542 C C . GLN A 1 70 ? 12.260 7.681 -13.397 1.00 79.50 70 GLN A C 1
ATOM 544 O O . GLN A 1 70 ? 12.416 8.821 -13.806 1.00 79.50 70 GLN A O 1
ATOM 549 N N . VAL A 1 71 ? 12.031 6.662 -14.231 1.00 83.75 71 VAL A N 1
ATOM 550 C CA . VAL A 1 71 ? 11.825 6.845 -15.682 1.00 83.75 71 VAL A CA 1
ATOM 551 C C . VAL A 1 71 ? 10.365 7.175 -16.014 1.00 83.75 71 VAL A C 1
ATOM 553 O O . VAL A 1 71 ? 10.087 7.812 -17.029 1.00 83.75 71 VAL A O 1
ATOM 556 N N . ALA A 1 72 ? 9.419 6.713 -15.193 1.00 81.19 72 ALA A N 1
ATOM 557 C CA . ALA A 1 72 ? 7.989 6.911 -15.419 1.00 81.19 72 ALA A CA 1
ATOM 558 C C . ALA A 1 72 ? 7.453 8.266 -14.922 1.00 81.19 72 ALA A C 1
ATOM 560 O O . ALA A 1 72 ? 6.346 8.640 -15.323 1.00 81.19 72 ALA A O 1
ATOM 561 N N . MET A 1 73 ? 8.195 8.964 -14.055 1.00 76.25 73 MET A N 1
ATOM 562 C CA . MET A 1 73 ? 7.874 10.294 -13.513 1.00 76.25 73 MET A CA 1
ATOM 563 C C . MET A 1 73 ? 8.864 11.344 -13.994 1.00 76.25 73 MET A C 1
ATOM 565 O O . MET A 1 73 ? 8.390 12.459 -14.303 1.00 76.25 73 MET A O 1
#

Mean predicted aligned error: 4.19 Å

Solvent-accessible surface area (backbone atoms only — not comparable to full-atom values): 4336 Å² total; per-residue (Å²): 116,68,58,58,58,52,51,51,56,55,62,69,44,99,80,59,57,76,63,51,50,60,63,50,49,52,55,42,48,56,50,47,57,53,52,65,74,36,82,90,51,64,74,85,50,39,63,59,45,53,51,50,53,54,54,50,52,53,50,51,60,50,46,75,73,28,67,73,48,65,72,55,105

Radius of gyration: 13.75 Å; Cα contacts (8 Å, |Δi|>4): 31; chains: 1; bounding box: 32×15×37 Å